Protein AF-A0A1X2IQ07-F1 (afdb_monomer_lite)

Foldseek 3Di:
DVLLLVLLLVPQQVVQVVVLVVVVVVPPDDPVVSVCRSVCSSVVSNVVSVVVLVVVVVVVVVVCVVVVHDDDPVVSNVVSVVVSVVVVVVVVVVVVVVD

pLDDT: mean 84.48, std 8.36, range [52.88, 93.69]

Secondary structure (DSSP, 8-state):
-HHHHHHHHHHHHHHHHHHHHHHHHHT-S-HHHHHHHHHHHHHHH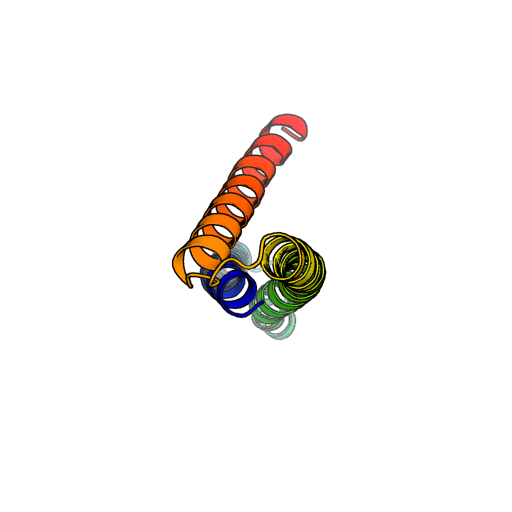HHHHHHHHHHHHHHHHHHHHHTT----THHHHHHHHHHHHHHHHHHHHHHHHH-

Structure (mmCIF, N/CA/C/O backbone):
data_AF-A0A1X2IQ07-F1
#
_entry.id   AF-A0A1X2IQ07-F1
#
loop_
_atom_site.group_PDB
_atom_site.id
_atom_site.type_symbol
_atom_site.label_atom_id
_atom_site.label_alt_id
_atom_site.label_comp_id
_atom_site.label_asym_id
_atom_site.label_entity_id
_atom_site.label_seq_id
_atom_site.pdbx_PDB_ins_code
_atom_site.Cartn_x
_atom_site.Cartn_y
_atom_site.Cartn_z
_atom_site.occupancy
_atom_site.B_iso_or_equiv
_atom_site.auth_seq_id
_atom_site.auth_comp_id
_atom_site.auth_asym_id
_atom_site.auth_atom_id
_atom_site.pdbx_PDB_model_num
ATOM 1 N N . MET A 1 1 ? 4.671 -3.155 -9.013 1.00 77.12 1 MET A N 1
ATOM 2 C CA . MET A 1 1 ? 3.627 -3.972 -8.353 1.00 77.12 1 MET A CA 1
ATOM 3 C C . MET A 1 1 ? 4.057 -4.557 -7.015 1.00 77.12 1 MET A C 1
ATOM 5 O O . MET A 1 1 ? 3.534 -4.100 -6.010 1.00 77.12 1 MET A O 1
ATOM 9 N N . ILE A 1 2 ? 4.987 -5.524 -6.965 1.00 85.25 2 ILE A N 1
ATOM 10 C CA . ILE A 1 2 ? 5.257 -6.286 -5.727 1.00 85.25 2 ILE A CA 1
ATOM 11 C C . ILE A 1 2 ? 5.673 -5.396 -4.543 1.00 85.25 2 ILE A C 1
ATOM 13 O O . ILE A 1 2 ? 5.092 -5.489 -3.468 1.00 85.25 2 ILE A O 1
ATOM 17 N N . TRP A 1 3 ? 6.590 -4.452 -4.771 1.00 86.50 3 TRP A N 1
ATOM 18 C CA . TRP A 1 3 ? 7.059 -3.530 -3.736 1.00 86.50 3 TRP A CA 1
ATOM 19 C C . TRP A 1 3 ? 5.946 -2.625 -3.207 1.00 86.50 3 TRP A C 1
ATOM 21 O O . TRP A 1 3 ? 5.827 -2.449 -2.002 1.00 86.50 3 TRP A O 1
ATOM 31 N N . SER A 1 4 ? 5.084 -2.110 -4.089 1.00 86.75 4 SER A N 1
ATOM 32 C CA . SER A 1 4 ? 3.945 -1.263 -3.710 1.00 86.75 4 SER A CA 1
ATOM 33 C C . SER A 1 4 ? 2.973 -1.996 -2.786 1.00 86.75 4 SER A C 1
ATOM 35 O O . SER A 1 4 ? 2.533 -1.431 -1.790 1.00 86.75 4 SER A O 1
ATOM 37 N N . VAL A 1 5 ? 2.681 -3.269 -3.071 1.00 86.94 5 VAL A N 1
ATOM 38 C CA . VAL A 1 5 ? 1.802 -4.095 -2.229 1.00 86.94 5 VAL A CA 1
ATOM 39 C C . VAL A 1 5 ? 2.467 -4.429 -0.891 1.00 86.94 5 VAL A C 1
ATOM 41 O O . VAL A 1 5 ? 1.812 -4.341 0.145 1.00 86.94 5 VAL A O 1
ATOM 44 N N . LEU A 1 6 ? 3.764 -4.752 -0.889 1.00 89.50 6 LEU A N 1
ATOM 45 C CA . LEU A 1 6 ? 4.511 -5.045 0.339 1.00 89.50 6 LEU A CA 1
ATOM 46 C C . LEU A 1 6 ? 4.547 -3.843 1.288 1.00 89.50 6 LEU A C 1
ATOM 48 O O . LEU A 1 6 ? 4.157 -3.972 2.446 1.00 89.50 6 LEU A O 1
ATOM 52 N N . PHE A 1 7 ? 4.950 -2.668 0.796 1.00 89.50 7 PHE A N 1
ATOM 53 C CA . PHE A 1 7 ? 4.980 -1.448 1.608 1.00 89.50 7 PHE A CA 1
ATOM 54 C C . PHE A 1 7 ? 3.592 -1.065 2.120 1.00 89.50 7 PHE A C 1
ATOM 56 O O . PHE A 1 7 ? 3.445 -0.671 3.274 1.00 89.50 7 PHE A O 1
ATOM 63 N N . SER A 1 8 ? 2.564 -1.248 1.291 1.00 88.31 8 SER A N 1
ATOM 64 C CA . SER A 1 8 ? 1.181 -1.044 1.704 1.00 88.31 8 SER A CA 1
ATOM 65 C C . SER A 1 8 ? 0.785 -1.973 2.849 1.00 88.31 8 SER A C 1
ATOM 67 O O . SER A 1 8 ? 0.313 -1.503 3.878 1.00 88.31 8 SER A O 1
ATOM 69 N N . LEU A 1 9 ? 0.993 -3.285 2.726 1.00 87.00 9 LEU A N 1
ATOM 70 C CA . LEU A 1 9 ? 0.634 -4.229 3.790 1.00 87.00 9 LEU A CA 1
ATOM 71 C C . LEU A 1 9 ? 1.368 -3.920 5.100 1.00 87.00 9 LEU A C 1
ATOM 73 O O . LEU A 1 9 ? 0.747 -3.943 6.161 1.00 87.00 9 LEU A O 1
ATOM 77 N N . ILE A 1 10 ? 2.652 -3.563 5.018 1.00 90.44 10 ILE A N 1
ATOM 78 C CA . ILE A 1 10 ? 3.468 -3.202 6.184 1.00 90.44 10 ILE A CA 1
ATOM 79 C C . ILE A 1 10 ? 2.907 -1.983 6.923 1.00 90.44 10 ILE A C 1
ATOM 81 O O . ILE A 1 10 ? 3.043 -1.918 8.138 1.00 90.44 10 ILE A O 1
ATOM 85 N N . VAL A 1 11 ? 2.270 -1.032 6.237 1.00 89.69 11 VAL A N 1
ATOM 86 C CA . VAL A 1 11 ? 1.721 0.178 6.875 1.00 89.69 11 VAL A CA 1
ATOM 87 C C . VAL A 1 11 ? 0.256 0.005 7.279 1.00 89.69 11 VAL A C 1
ATOM 89 O O . VAL A 1 11 ? -0.121 0.346 8.401 1.00 89.69 11 VAL A O 1
ATOM 92 N N . TYR A 1 12 ? -0.576 -0.568 6.408 1.00 88.19 12 TYR A N 1
ATOM 93 C CA . TYR A 1 12 ? -2.011 -0.712 6.661 1.00 88.19 12 TYR A CA 1
ATOM 94 C C . TYR A 1 12 ? -2.338 -1.791 7.709 1.00 88.19 12 TYR A C 1
ATOM 96 O O . TYR A 1 12 ? -3.328 -1.633 8.424 1.00 88.19 12 TYR A O 1
ATOM 104 N N . ILE A 1 13 ? -1.522 -2.847 7.868 1.00 88.06 13 ILE A N 1
ATOM 105 C CA . ILE A 1 13 ? -1.751 -3.869 8.910 1.00 88.06 13 ILE A CA 1
ATOM 106 C C . ILE A 1 13 ? -1.549 -3.292 10.323 1.00 88.06 13 ILE A C 1
ATOM 108 O O . ILE A 1 13 ? -2.485 -3.378 11.121 1.00 88.06 13 ILE A O 1
ATOM 112 N N . PRO A 1 14 ? -0.403 -2.666 10.667 1.00 88.50 14 PRO A N 1
ATOM 113 C CA . PRO A 1 14 ? -0.240 -2.009 11.960 1.00 88.50 14 PRO A CA 1
ATOM 114 C C . PRO A 1 14 ? -1.278 -0.914 12.192 1.00 88.50 14 PRO A C 1
ATOM 116 O O . PRO A 1 14 ? -1.822 -0.835 13.289 1.00 88.50 14 PRO A O 1
ATOM 119 N N . ALA A 1 15 ? -1.620 -0.121 11.169 1.00 86.94 15 ALA A N 1
ATOM 120 C CA . ALA A 1 15 ? -2.678 0.883 11.281 1.00 86.94 15 ALA A CA 1
ATOM 121 C C . ALA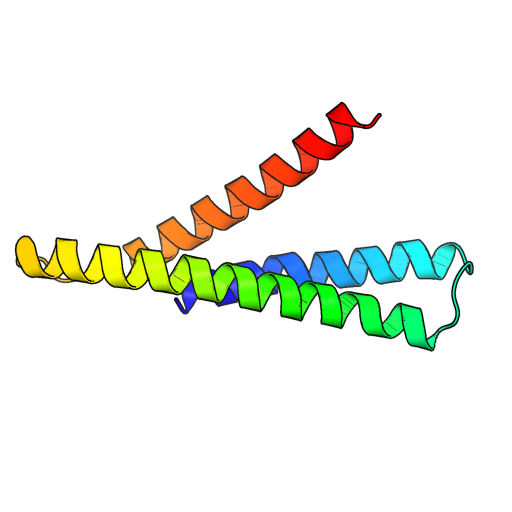 A 1 15 ? -4.035 0.251 11.645 1.00 86.94 15 ALA A C 1
ATOM 123 O O . ALA A 1 15 ? -4.717 0.732 12.550 1.00 86.94 15 ALA A O 1
ATOM 124 N N . GLY A 1 16 ? -4.395 -0.869 11.011 1.00 85.44 16 GLY A N 1
ATOM 125 C CA . GLY A 1 16 ? -5.606 -1.627 11.329 1.00 85.44 16 GLY A CA 1
ATOM 126 C C . GLY A 1 16 ? -5.595 -2.233 12.738 1.00 85.44 16 GLY A C 1
ATOM 127 O O . GLY A 1 16 ? -6.619 -2.218 13.422 1.00 85.44 16 GLY A O 1
ATOM 128 N N . LEU A 1 17 ? -4.442 -2.717 13.211 1.00 87.25 17 LEU A N 1
ATOM 129 C CA . LEU A 1 17 ? -4.279 -3.224 14.581 1.00 87.25 17 LEU A CA 1
ATOM 130 C C . LEU A 1 17 ? -4.372 -2.105 15.628 1.00 87.25 17 LEU A C 1
ATOM 132 O O . LEU A 1 17 ? -5.001 -2.282 16.674 1.00 87.25 17 LEU A O 1
ATOM 136 N N . LEU A 1 18 ? -3.796 -0.936 15.347 1.00 86.19 18 LEU A N 1
ATOM 137 C CA . LEU A 1 18 ? -3.919 0.239 16.207 1.00 86.19 18 LEU A CA 1
ATOM 138 C C . LEU A 1 18 ? -5.374 0.728 16.258 1.00 86.19 18 LEU A C 1
ATOM 140 O O . LEU A 1 18 ? -5.894 0.979 17.350 1.00 86.19 18 LEU A O 1
ATOM 144 N N . ALA A 1 19 ? -6.067 0.764 15.118 1.00 84.06 19 ALA A N 1
ATOM 145 C CA . ALA A 1 19 ? -7.495 1.069 15.058 1.00 84.06 19 ALA A CA 1
ATOM 146 C C . ALA A 1 19 ? -8.324 0.070 15.886 1.00 84.06 19 ALA A C 1
ATOM 148 O O . ALA A 1 19 ? -9.161 0.482 16.685 1.00 84.06 19 ALA A O 1
ATOM 149 N N . LEU A 1 20 ? -8.033 -1.233 15.785 1.00 85.81 20 LEU A N 1
ATOM 150 C CA . LEU A 1 20 ? -8.660 -2.258 16.623 1.00 85.81 20 LEU A CA 1
ATOM 151 C C . LEU A 1 20 ? -8.427 -1.983 18.117 1.00 85.81 20 LEU A C 1
ATOM 153 O O . LEU A 1 20 ? -9.377 -2.009 18.895 1.00 85.81 20 LEU A O 1
ATOM 157 N N . SER A 1 21 ? -7.186 -1.706 18.528 1.00 83.31 21 SER A N 1
ATOM 158 C CA . SER A 1 21 ? -6.842 -1.503 19.943 1.00 83.31 21 SER A CA 1
ATOM 159 C C . SER A 1 21 ? -7.502 -0.263 20.563 1.00 83.31 21 SER A C 1
ATOM 161 O O . SER A 1 21 ? -7.966 -0.312 21.705 1.00 83.31 21 SER A O 1
ATOM 163 N N . THR A 1 22 ? -7.599 0.834 19.806 1.00 83.31 22 THR A N 1
ATOM 164 C CA . THR A 1 22 ? -8.227 2.083 20.264 1.00 83.31 22 THR A CA 1
ATOM 165 C C . THR A 1 22 ? -9.742 1.925 20.403 1.00 83.31 22 THR A C 1
ATOM 167 O O . THR A 1 22 ? -10.304 2.306 21.433 1.00 83.31 22 THR A O 1
ATOM 170 N N . LEU A 1 23 ? -10.397 1.268 19.440 1.00 78.69 23 LEU A N 1
ATOM 171 C CA . LEU A 1 23 ? -11.831 0.965 19.507 1.00 78.69 23 LEU A CA 1
ATOM 172 C C . LEU A 1 23 ? -12.170 -0.099 20.563 1.00 78.69 23 LEU A C 1
ATOM 174 O O . LEU A 1 23 ? -13.186 0.023 21.250 1.00 78.69 23 LEU A O 1
ATOM 178 N N . ALA A 1 24 ? -11.309 -1.103 20.756 1.00 76.00 24 ALA A N 1
ATOM 179 C CA . ALA A 1 24 ? -11.485 -2.138 21.782 1.00 76.00 24 ALA A CA 1
ATOM 180 C C . ALA A 1 24 ? -11.504 -1.549 23.189 1.00 76.00 24 ALA A C 1
ATOM 182 O O . ALA A 1 24 ? -12.300 -1.970 24.031 1.00 76.00 24 ALA A O 1
ATOM 183 N N . LYS A 1 25 ? -10.679 -0.527 23.429 1.00 74.88 25 LYS A N 1
ATOM 184 C CA . LYS A 1 25 ? -10.656 0.190 24.703 1.00 74.88 25 LYS A CA 1
ATOM 185 C C . LYS A 1 25 ? -11.947 0.976 24.958 1.00 74.88 25 LYS A C 1
ATOM 187 O O . LYS A 1 25 ? -12.365 1.084 26.106 1.00 74.88 25 LYS A O 1
ATOM 192 N N . SER A 1 26 ? -12.598 1.476 23.906 1.00 70.62 26 SER A N 1
ATOM 193 C CA . SER A 1 26 ? -13.823 2.276 24.013 1.00 70.62 26 SER A CA 1
ATOM 194 C C . SER A 1 26 ? -15.099 1.448 24.241 1.00 70.62 26 SER A C 1
ATOM 196 O O . SER A 1 26 ? -16.119 2.031 24.598 1.00 70.62 26 SER A O 1
ATOM 198 N N . ARG A 1 27 ? -15.071 0.117 24.038 1.00 64.81 27 ARG A N 1
ATOM 199 C CA . ARG A 1 27 ? -16.216 -0.822 24.171 1.00 64.81 27 ARG A CA 1
ATOM 200 C C . ARG A 1 27 ? -17.512 -0.414 23.446 1.00 64.81 27 ARG A C 1
ATOM 202 O O . ARG A 1 27 ? -18.589 -0.893 23.785 1.00 64.81 27 ARG A O 1
ATOM 209 N N . THR A 1 28 ? -17.427 0.436 22.428 1.00 66.19 28 THR A N 1
ATOM 210 C CA . THR A 1 28 ? -18.598 0.986 21.726 1.00 66.19 28 THR A CA 1
ATOM 211 C C . THR A 1 28 ? -19.223 0.029 20.714 1.00 66.19 28 THR A C 1
ATOM 213 O O . THR A 1 28 ? -20.370 0.229 20.325 1.00 66.19 28 THR A O 1
ATOM 216 N N . LEU A 1 29 ? -18.496 -1.002 20.272 1.00 72.62 29 LEU A N 1
ATOM 217 C CA . LEU A 1 29 ? -18.906 -1.874 19.173 1.00 72.62 29 LEU A CA 1
ATOM 218 C C . LEU A 1 29 ? -18.808 -3.362 19.539 1.00 72.62 29 LEU A C 1
ATOM 220 O O . LEU A 1 29 ? -17.947 -3.755 20.331 1.00 72.62 29 LEU A O 1
ATOM 224 N N . PRO A 1 30 ? -19.667 -4.210 18.946 1.00 81.19 30 PRO A N 1
ATOM 225 C CA . PRO A 1 30 ? -19.623 -5.649 19.154 1.00 81.19 30 PRO A CA 1
ATOM 226 C C . PRO A 1 30 ? -18.345 -6.262 18.561 1.00 81.19 30 PRO A C 1
ATOM 228 O O . PRO A 1 30 ? -17.825 -5.816 17.536 1.00 81.19 30 PRO A O 1
ATOM 231 N N . TRP A 1 31 ? -17.855 -7.329 19.198 1.00 75.00 31 TRP A N 1
ATOM 232 C CA . TRP A 1 31 ? -16.538 -7.918 18.924 1.00 75.00 31 TRP A CA 1
ATOM 233 C C . TRP A 1 31 ? -16.346 -8.378 17.468 1.00 75.00 31 TRP A C 1
ATOM 235 O O . TRP A 1 31 ? -15.256 -8.237 16.921 1.00 75.00 31 TRP A O 1
ATOM 245 N N . TYR A 1 32 ? -17.418 -8.837 16.808 1.00 78.94 32 TYR A N 1
ATOM 246 C CA . TYR A 1 32 ? -17.378 -9.261 15.402 1.00 78.94 32 TYR A CA 1
ATOM 247 C C . TYR A 1 32 ? -17.045 -8.109 14.437 1.00 78.94 32 TYR A C 1
ATOM 249 O O . TYR A 1 32 ? -16.299 -8.308 13.480 1.00 78.94 32 TYR A O 1
ATOM 257 N N . ILE A 1 33 ? -17.547 -6.894 14.700 1.00 77.19 33 ILE A N 1
ATOM 258 C CA . ILE A 1 33 ? -17.234 -5.707 13.889 1.00 77.19 33 ILE A CA 1
ATOM 259 C C . ILE A 1 33 ? -15.784 -5.315 14.118 1.00 77.19 33 ILE A C 1
ATOM 261 O O . ILE A 1 33 ? -15.065 -5.041 13.161 1.00 77.19 33 ILE A O 1
ATOM 265 N N . LEU A 1 34 ? -15.332 -5.346 15.370 1.00 79.44 34 LEU A N 1
ATOM 266 C CA . LEU A 1 34 ? -13.963 -4.990 15.718 1.00 79.44 34 LEU A CA 1
ATOM 267 C C . LEU A 1 34 ? -12.940 -5.831 14.955 1.00 79.44 34 LEU A C 1
ATOM 269 O O . LEU A 1 34 ? -12.052 -5.275 14.313 1.00 79.44 34 LEU A O 1
ATOM 273 N N . THR A 1 35 ? -13.098 -7.155 14.949 1.00 81.50 35 THR A N 1
ATOM 274 C CA . THR A 1 35 ? -12.170 -8.054 14.249 1.00 81.50 35 THR A CA 1
ATOM 275 C C . THR A 1 35 ? -12.148 -7.829 12.731 1.00 81.50 35 THR A C 1
ATOM 277 O O . THR A 1 35 ? -11.130 -8.101 12.096 1.00 81.50 35 THR A O 1
ATOM 280 N N . SER A 1 36 ? -13.216 -7.283 12.139 1.00 84.69 36 SER A N 1
ATOM 281 C CA . SER A 1 36 ? -13.263 -6.990 10.697 1.00 84.69 36 SER A CA 1
ATOM 282 C C . SER A 1 36 ? -12.429 -5.766 10.281 1.00 84.69 36 SER A C 1
ATOM 284 O O . SER A 1 36 ? -11.962 -5.699 9.145 1.00 84.69 36 SER A O 1
ATOM 286 N N . ILE A 1 37 ? -12.172 -4.827 11.199 1.00 86.50 37 ILE A N 1
ATOM 287 C CA . ILE A 1 37 ? -11.453 -3.568 10.934 1.00 86.50 37 ILE A CA 1
ATOM 288 C C . ILE A 1 37 ? -10.059 -3.783 10.317 1.00 86.50 37 ILE A C 1
ATOM 290 O O . ILE A 1 37 ? -9.802 -3.220 9.249 1.00 86.50 37 ILE A O 1
ATOM 294 N N . PRO A 1 38 ? -9.146 -4.585 10.905 1.00 85.88 38 PRO A N 1
ATOM 295 C CA . PRO A 1 38 ? -7.816 -4.782 10.327 1.00 85.88 38 PRO A CA 1
ATOM 296 C C . PRO A 1 38 ? -7.865 -5.434 8.940 1.00 85.88 38 PRO A C 1
ATOM 298 O O . PRO A 1 38 ? -7.051 -5.097 8.081 1.00 85.88 38 PRO A O 1
ATOM 301 N N . PHE A 1 39 ? -8.843 -6.310 8.688 1.00 87.19 39 PHE A N 1
ATOM 302 C CA . PHE A 1 39 ? -9.033 -6.923 7.374 1.00 87.19 39 PHE A CA 1
ATOM 303 C C . PHE A 1 39 ? -9.453 -5.898 6.323 1.00 87.19 39 PHE A C 1
ATOM 305 O O . PHE A 1 39 ? -8.900 -5.900 5.226 1.00 87.19 39 PHE A O 1
ATOM 312 N N . ILE A 1 40 ? -10.378 -4.996 6.659 1.00 89.88 40 ILE A N 1
ATOM 313 C CA . ILE A 1 40 ? -10.826 -3.937 5.745 1.00 89.88 40 ILE A CA 1
ATOM 314 C C . ILE A 1 40 ? -9.664 -2.998 5.402 1.00 89.88 40 ILE A C 1
ATOM 316 O O . ILE A 1 40 ? -9.463 -2.676 4.231 1.00 89.88 40 ILE A O 1
ATOM 320 N N . PHE A 1 41 ? -8.857 -2.611 6.394 1.00 86.50 41 PHE A N 1
ATOM 321 C CA . PHE A 1 41 ? -7.670 -1.777 6.177 1.00 86.50 41 PHE A CA 1
ATOM 322 C C . PHE A 1 41 ? -6.629 -2.46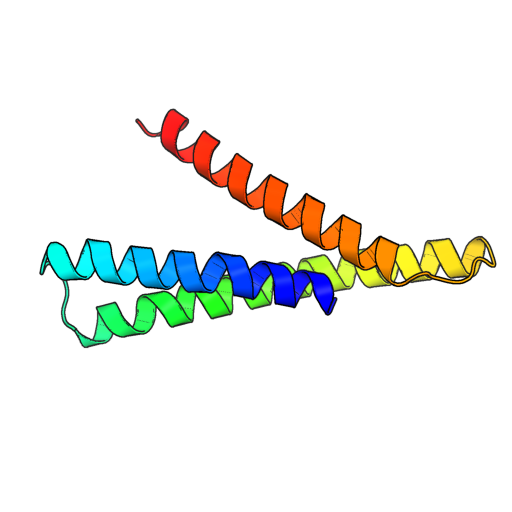9 5.289 1.00 86.50 41 PHE A C 1
ATOM 324 O O . PHE A 1 41 ? -6.129 -1.863 4.340 1.00 86.50 41 PHE A O 1
ATOM 331 N N . ALA A 1 42 ? -6.329 -3.742 5.558 1.00 88.06 42 ALA A N 1
ATOM 332 C CA . ALA A 1 42 ? -5.377 -4.511 4.763 1.00 88.06 42 ALA A CA 1
ATOM 333 C C . ALA A 1 42 ? -5.861 -4.703 3.317 1.00 88.06 42 ALA A C 1
ATOM 335 O O . ALA A 1 42 ? -5.090 -4.491 2.380 1.00 88.06 42 ALA A O 1
ATOM 336 N N . LEU A 1 43 ? -7.137 -5.054 3.127 1.00 90.50 43 LEU A N 1
ATOM 337 C CA . LEU A 1 43 ? -7.726 -5.282 1.809 1.00 90.50 43 LEU A CA 1
ATOM 338 C C . LEU A 1 43 ? -7.809 -3.979 1.002 1.00 90.50 43 LEU A C 1
ATOM 340 O O . LEU A 1 43 ? -7.414 -3.951 -0.161 1.00 90.50 43 LEU A O 1
ATOM 344 N N . GLY A 1 44 ? -8.266 -2.892 1.629 1.00 90.31 44 GLY A N 1
ATOM 345 C CA . GLY A 1 44 ? -8.356 -1.576 0.997 1.00 90.31 44 GLY A CA 1
ATOM 346 C C . GLY A 1 44 ? -6.988 -1.048 0.567 1.00 90.31 44 GLY A C 1
ATOM 347 O O . GLY A 1 44 ? -6.815 -0.654 -0.588 1.00 90.31 44 GLY A O 1
ATOM 348 N N . GLY A 1 45 ? -5.993 -1.119 1.457 1.00 87.94 45 GLY A N 1
ATOM 349 C CA . GLY A 1 45 ? -4.618 -0.732 1.141 1.00 87.94 45 GLY A CA 1
ATOM 350 C C . GLY A 1 45 ? -4.011 -1.585 0.025 1.00 87.94 45 GLY A C 1
ATOM 351 O O . GLY A 1 45 ? -3.414 -1.051 -0.913 1.00 87.94 45 GLY A O 1
ATOM 352 N N . ALA A 1 46 ? -4.201 -2.907 0.080 1.00 87.56 46 ALA A N 1
ATOM 353 C CA . ALA A 1 46 ? -3.703 -3.823 -0.943 1.00 87.56 46 ALA A CA 1
ATOM 354 C C . ALA A 1 46 ? -4.319 -3.545 -2.322 1.00 87.56 46 ALA A C 1
ATOM 356 O O . ALA A 1 46 ? -3.580 -3.482 -3.303 1.00 87.56 46 ALA A O 1
ATOM 357 N N . LEU A 1 47 ? -5.636 -3.326 -2.403 1.00 92.06 47 LEU A N 1
ATOM 358 C CA . LEU A 1 47 ? -6.324 -3.013 -3.659 1.00 92.06 47 LEU A CA 1
ATOM 359 C C . LEU A 1 47 ? -5.852 -1.680 -4.249 1.00 92.06 47 LEU A C 1
ATOM 361 O O . LEU A 1 47 ? -5.481 -1.627 -5.422 1.00 92.06 47 LEU A O 1
ATOM 365 N N . ALA A 1 48 ? -5.800 -0.619 -3.440 1.00 88.38 48 ALA A N 1
ATOM 366 C CA . ALA A 1 48 ? -5.339 0.691 -3.895 1.00 88.38 48 ALA A CA 1
ATOM 367 C C . ALA A 1 48 ? -3.891 0.630 -4.412 1.00 88.38 48 ALA A C 1
ATOM 369 O O . ALA A 1 48 ? -3.583 1.088 -5.516 1.00 88.38 48 ALA A O 1
ATOM 370 N N . SER A 1 49 ? -3.007 -0.015 -3.651 1.00 87.88 49 SER A N 1
ATOM 371 C CA . SER A 1 49 ? -1.591 -0.141 -4.002 1.00 87.88 49 SER A CA 1
ATOM 372 C C . SER A 1 49 ? -1.340 -1.096 -5.165 1.00 87.88 49 SER A C 1
ATOM 374 O O . SER A 1 49 ? -0.358 -0.928 -5.891 1.00 87.88 49 SER A O 1
ATOM 376 N N . PHE A 1 50 ? -2.224 -2.070 -5.384 1.00 89.75 50 PHE A N 1
ATOM 377 C CA . PHE A 1 50 ? -2.204 -2.913 -6.572 1.00 89.75 50 PHE A CA 1
ATOM 378 C C . PHE A 1 50 ? -2.503 -2.086 -7.824 1.00 89.75 50 PHE A C 1
ATOM 380 O O . PHE A 1 50 ? -1.712 -2.109 -8.762 1.00 89.75 50 PHE A O 1
ATOM 387 N N . ILE A 1 51 ? -3.573 -1.287 -7.824 1.00 92.06 51 ILE A N 1
ATOM 388 C CA . ILE A 1 51 ? -3.941 -0.445 -8.975 1.00 92.06 51 ILE A CA 1
ATOM 389 C C . ILE A 1 51 ? -2.815 0.552 -9.289 1.00 92.06 51 ILE A C 1
ATOM 391 O O . ILE A 1 51 ? -2.327 0.606 -10.420 1.00 92.06 51 ILE A O 1
ATOM 395 N N . ILE A 1 52 ? -2.333 1.285 -8.284 1.00 89.69 52 ILE A N 1
ATOM 396 C CA . ILE A 1 52 ? -1.253 2.269 -8.461 1.00 89.69 52 ILE A CA 1
ATOM 397 C C . ILE A 1 52 ? 0.039 1.576 -8.910 1.00 89.69 52 ILE A C 1
ATOM 399 O O . ILE A 1 52 ? 0.724 2.030 -9.829 1.00 89.69 52 ILE A O 1
ATOM 403 N N . GLY A 1 53 ? 0.354 0.431 -8.305 1.00 88.06 53 GLY A N 1
ATOM 404 C CA . GLY A 1 53 ? 1.514 -0.373 -8.662 1.00 88.06 53 GLY A CA 1
ATOM 405 C C . GLY A 1 53 ? 1.463 -0.936 -10.086 1.00 88.06 53 GLY A C 1
ATOM 406 O O . GLY A 1 53 ? 2.537 -1.125 -10.669 1.00 88.06 53 GLY A O 1
ATOM 407 N N . SER A 1 54 ? 0.269 -1.217 -10.628 1.00 90.44 54 SER A N 1
ATOM 408 C CA . SER A 1 54 ? 0.044 -1.646 -12.020 1.00 90.44 54 SER A CA 1
ATOM 409 C C . SER A 1 54 ? 0.340 -0.513 -12.984 1.00 90.44 54 SER A C 1
ATOM 411 O O . SER A 1 54 ? 1.155 -0.678 -13.888 1.00 90.44 54 SER A O 1
ATOM 413 N N . ILE A 1 55 ? -0.289 0.645 -12.763 1.00 92.19 55 ILE A N 1
ATOM 414 C CA . ILE A 1 55 ? -0.172 1.816 -13.642 1.00 92.19 55 ILE A CA 1
ATOM 415 C C . ILE A 1 55 ? 1.296 2.226 -13.765 1.00 92.19 55 ILE A C 1
ATOM 417 O O . ILE A 1 55 ? 1.826 2.360 -14.866 1.00 92.19 55 ILE A O 1
ATOM 421 N N . ILE A 1 56 ? 1.979 2.339 -12.626 1.00 90.38 56 ILE A N 1
ATOM 422 C CA . ILE A 1 56 ? 3.396 2.700 -12.582 1.00 90.38 56 ILE A CA 1
ATOM 423 C C . ILE A 1 56 ? 4.270 1.598 -13.183 1.00 90.38 56 ILE A C 1
ATOM 425 O O . ILE A 1 56 ? 5.220 1.894 -13.900 1.00 90.38 56 ILE A O 1
ATOM 429 N N . GLY A 1 57 ? 3.959 0.325 -12.920 1.00 89.06 57 GLY A N 1
ATOM 430 C CA . GLY A 1 57 ? 4.706 -0.801 -13.482 1.00 89.06 57 GLY A CA 1
ATOM 431 C C . GLY A 1 57 ? 4.693 -0.802 -15.011 1.00 89.06 57 GLY A C 1
ATOM 432 O O . GLY A 1 57 ? 5.742 -0.965 -15.630 1.00 89.06 57 GLY A O 1
ATOM 433 N N . VAL A 1 58 ? 3.524 -0.556 -15.606 1.00 90.94 58 VAL A N 1
ATOM 434 C CA . VAL A 1 58 ? 3.369 -0.422 -17.060 1.00 90.94 58 VAL A CA 1
ATOM 435 C C . VAL A 1 58 ? 4.112 0.813 -17.570 1.00 90.94 58 VAL A C 1
ATOM 437 O O . VAL A 1 58 ? 4.874 0.705 -18.528 1.00 90.94 58 VAL A O 1
ATOM 440 N N . ALA A 1 59 ? 3.965 1.965 -16.908 1.00 90.88 59 ALA A N 1
ATOM 441 C CA . ALA A 1 59 ? 4.667 3.190 -17.292 1.00 90.88 59 ALA A CA 1
ATOM 442 C C . ALA A 1 59 ? 6.198 3.014 -17.289 1.00 90.88 59 ALA A C 1
ATOM 444 O O . ALA A 1 59 ? 6.861 3.387 -18.256 1.00 90.88 59 ALA A O 1
ATOM 445 N N . LEU A 1 60 ? 6.762 2.384 -16.250 1.00 88.94 60 LEU A N 1
ATOM 446 C CA . LEU A 1 60 ? 8.191 2.068 -16.204 1.00 88.94 60 LEU A CA 1
ATOM 447 C C . LEU A 1 60 ? 8.599 1.116 -17.327 1.00 88.94 60 LEU A C 1
ATOM 449 O O . LEU A 1 60 ? 9.615 1.359 -17.972 1.00 88.94 60 LEU A O 1
ATOM 453 N N . ALA A 1 61 ? 7.818 0.067 -17.591 1.00 88.31 61 ALA A N 1
ATOM 454 C CA . ALA A 1 61 ? 8.131 -0.877 -18.660 1.00 88.31 61 ALA A CA 1
ATOM 455 C C . ALA A 1 61 ? 8.246 -0.174 -20.026 1.00 88.31 61 ALA A C 1
ATOM 457 O O . ALA A 1 61 ? 9.190 -0.440 -20.770 1.00 88.31 61 ALA A O 1
ATOM 458 N N . PHE A 1 62 ? 7.356 0.779 -20.322 1.00 92.50 62 PHE A N 1
ATOM 459 C CA . PHE A 1 62 ? 7.433 1.585 -21.545 1.00 92.50 62 PHE A CA 1
ATOM 460 C C . PHE A 1 62 ? 8.696 2.453 -21.611 1.00 92.50 62 PHE A C 1
ATOM 462 O O . PHE A 1 62 ? 9.389 2.456 -22.630 1.00 92.50 62 PHE A O 1
ATOM 469 N N . VAL A 1 63 ? 9.035 3.165 -20.534 1.00 91.06 63 VAL A N 1
ATOM 470 C CA . VAL A 1 63 ? 10.232 4.028 -20.494 1.00 91.06 63 VAL A CA 1
ATOM 471 C C . VAL A 1 63 ? 11.516 3.207 -20.650 1.00 91.06 63 VAL A C 1
ATOM 473 O O . VAL A 1 63 ? 12.400 3.565 -21.425 1.00 91.06 63 VAL A O 1
ATOM 476 N N . TYR A 1 64 ? 11.610 2.069 -19.964 1.00 88.62 64 TYR A N 1
ATOM 477 C CA . TYR A 1 64 ? 12.783 1.197 -20.048 1.00 88.62 64 TYR A CA 1
ATOM 478 C C . TYR A 1 64 ? 12.915 0.525 -21.417 1.00 88.62 64 TYR A C 1
ATOM 480 O O . TYR A 1 64 ? 14.023 0.443 -21.948 1.00 88.62 64 TYR A O 1
ATOM 488 N N . SER A 1 65 ? 11.797 0.108 -22.020 1.00 90.31 65 SER A N 1
ATOM 489 C CA . SER A 1 65 ? 11.795 -0.494 -23.355 1.00 90.31 65 SER A CA 1
ATOM 490 C C . SER A 1 65 ? 12.163 0.505 -24.453 1.00 90.31 65 SER A C 1
ATOM 492 O O . SER A 1 65 ? 12.797 0.115 -25.427 1.00 90.31 65 SER A O 1
ATOM 494 N N . THR A 1 66 ? 11.766 1.772 -24.322 1.00 93.69 66 THR A N 1
ATOM 495 C CA . THR A 1 66 ? 12.082 2.823 -25.309 1.00 93.69 66 THR A CA 1
ATOM 496 C C . THR A 1 66 ? 13.509 3.343 -25.170 1.00 93.69 66 THR A C 1
ATOM 498 O O . THR A 1 66 ? 14.144 3.665 -26.170 1.00 93.69 66 THR A O 1
ATOM 501 N N . GLY A 1 67 ? 14.033 3.386 -23.944 1.00 88.38 67 GLY A N 1
ATOM 502 C CA . GLY A 1 67 ? 15.410 3.789 -23.665 1.00 88.38 67 GLY A CA 1
ATOM 503 C C . GLY A 1 67 ? 16.452 2.676 -23.814 1.00 88.38 67 GLY A C 1
ATOM 504 O O . GLY A 1 67 ? 17.630 2.943 -23.607 1.00 88.38 67 GLY A O 1
ATOM 505 N N . PHE A 1 68 ? 16.044 1.439 -24.134 1.00 87.38 68 PHE A N 1
ATOM 506 C CA . PHE A 1 68 ? 16.912 0.249 -24.148 1.00 87.38 68 PHE A CA 1
ATOM 507 C C . PHE A 1 68 ? 17.730 0.074 -22.853 1.00 87.38 68 PHE A C 1
ATOM 509 O O . PHE A 1 68 ? 18.863 -0.407 -22.867 1.00 87.38 68 PHE A O 1
ATOM 516 N N . PHE A 1 69 ? 17.156 0.465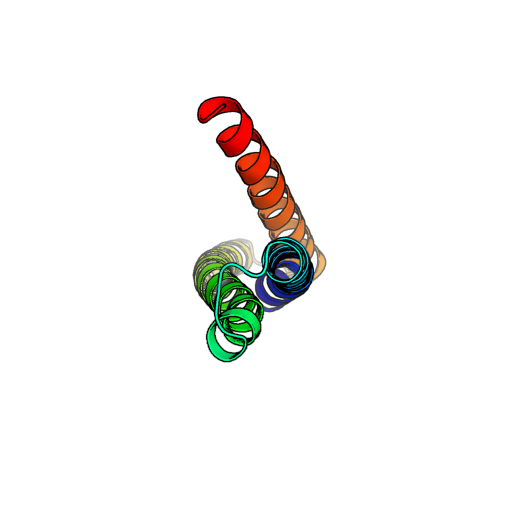 -21.714 1.00 87.56 69 PHE A N 1
ATOM 517 C CA . PHE A 1 69 ? 17.806 0.351 -20.413 1.00 87.56 69 PHE A CA 1
ATOM 518 C C . PHE A 1 69 ? 17.429 -0.966 -19.732 1.00 87.56 69 PHE A C 1
ATOM 520 O O . PHE A 1 69 ? 16.305 -1.454 -19.852 1.00 87.56 69 PHE A O 1
ATOM 527 N N . VAL A 1 70 ? 18.349 -1.526 -18.946 1.00 84.81 70 VAL A N 1
ATOM 528 C CA . VAL A 1 70 ? 18.048 -2.674 -18.081 1.00 84.81 70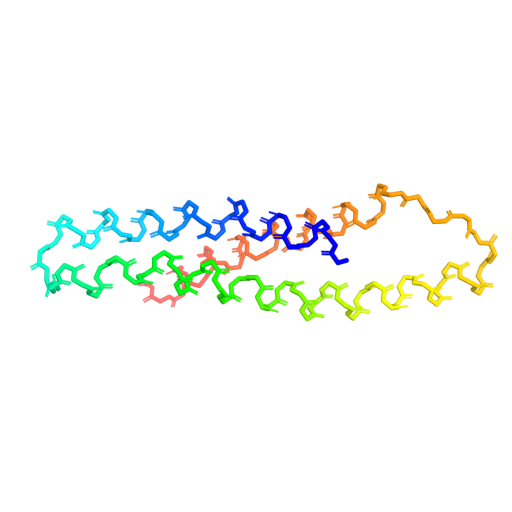 VAL A CA 1
ATOM 529 C C . VAL A 1 70 ? 17.356 -2.172 -16.816 1.00 84.81 70 VAL A C 1
ATOM 531 O O . VAL A 1 70 ? 17.873 -1.298 -16.117 1.00 84.81 70 VAL A O 1
ATOM 534 N N . MET A 1 71 ? 16.175 -2.716 -16.514 1.00 78.81 71 MET A N 1
ATOM 535 C CA . MET A 1 71 ? 15.395 -2.281 -15.357 1.00 78.81 71 MET A CA 1
ATOM 536 C C . MET A 1 71 ? 15.954 -2.873 -14.062 1.00 78.81 71 MET A C 1
ATOM 538 O O . MET A 1 71 ? 15.906 -4.080 -13.835 1.00 78.81 71 MET A O 1
ATOM 542 N N . ASN A 1 72 ? 16.460 -2.002 -13.192 1.00 86.88 72 ASN A N 1
ATOM 543 C CA . ASN A 1 72 ? 16.978 -2.380 -11.885 1.00 86.88 72 ASN A CA 1
ATOM 544 C C . ASN A 1 72 ? 15.850 -2.442 -10.838 1.00 86.88 72 ASN A C 1
ATOM 546 O O . ASN A 1 72 ? 14.971 -1.577 -10.815 1.00 86.88 72 ASN A O 1
ATOM 550 N N . THR A 1 73 ? 15.881 -3.419 -9.929 1.00 86.69 73 THR A N 1
ATOM 551 C CA . THR A 1 73 ? 14.822 -3.636 -8.917 1.00 86.69 73 THR A CA 1
ATOM 552 C C . THR A 1 73 ? 14.710 -2.500 -7.897 1.00 86.69 73 THR A C 1
ATOM 554 O O . THR A 1 73 ? 13.637 -2.292 -7.326 1.00 86.69 73 THR A O 1
ATOM 557 N N . TRP A 1 74 ? 15.781 -1.722 -7.723 1.00 89.94 74 TRP A N 1
ATOM 558 C CA . TRP A 1 74 ? 15.833 -0.558 -6.837 1.00 89.94 74 TRP A CA 1
ATOM 559 C C . TRP A 1 74 ? 14.881 0.567 -7.246 1.00 89.94 74 TRP A C 1
ATOM 561 O O . TRP A 1 74 ? 14.412 1.316 -6.394 1.00 89.94 74 TRP A O 1
ATOM 571 N N . ILE A 1 75 ? 14.549 0.682 -8.531 1.00 89.12 75 ILE A N 1
ATOM 572 C CA . ILE A 1 75 ? 13.734 1.796 -9.024 1.00 89.12 75 ILE A CA 1
ATOM 573 C C . ILE A 1 75 ? 12.256 1.589 -8.658 1.00 89.12 75 ILE A C 1
ATOM 575 O O . ILE A 1 75 ? 11.682 2.460 -8.001 1.00 89.12 75 ILE A O 1
ATOM 579 N N . PRO A 1 76 ? 11.645 0.419 -8.940 1.00 86.62 76 PRO A N 1
ATOM 580 C CA . PRO A 1 76 ? 10.337 0.076 -8.386 1.00 86.62 76 PRO A CA 1
ATOM 581 C C . PRO A 1 76 ? 10.281 0.098 -6.850 1.00 86.62 76 PRO A C 1
ATOM 583 O O . PRO A 1 76 ? 9.224 0.393 -6.291 1.00 86.62 76 PRO A O 1
ATOM 586 N N . PHE A 1 77 ? 11.390 -0.220 -6.169 1.00 89.00 77 PHE A N 1
ATOM 587 C CA . PHE A 1 77 ? 11.487 -0.159 -4.707 1.00 89.00 77 PHE A CA 1
ATOM 588 C C . PHE A 1 77 ? 11.390 1.282 -4.187 1.00 89.00 77 PHE A C 1
ATOM 590 O O . PHE A 1 77 ? 10.526 1.570 -3.359 1.00 89.00 77 PHE A O 1
ATOM 597 N N . LEU A 1 78 ? 12.220 2.197 -4.702 1.00 91.31 78 LEU A N 1
ATOM 598 C CA . LEU A 1 78 ? 12.223 3.605 -4.290 1.00 91.31 78 LEU A CA 1
ATOM 599 C C . LEU A 1 78 ? 10.883 4.278 -4.583 1.00 91.31 78 LEU A C 1
ATOM 601 O O . LEU A 1 78 ? 10.384 5.033 -3.752 1.00 91.31 78 LEU A O 1
ATOM 605 N N . TRP A 1 79 ? 10.265 3.956 -5.721 1.00 89.62 79 TRP A N 1
ATOM 606 C CA . TRP A 1 79 ? 8.923 4.436 -6.035 1.00 89.62 79 TRP A CA 1
ATOM 607 C C . TRP A 1 79 ? 7.907 4.030 -4.963 1.00 89.62 79 TRP A C 1
ATOM 609 O O . TRP A 1 79 ? 7.163 4.864 -4.449 1.00 89.62 79 TRP A O 1
ATOM 619 N N . ALA A 1 80 ? 7.878 2.743 -4.611 1.00 90.50 80 ALA A N 1
ATOM 620 C CA . ALA A 1 80 ? 6.949 2.235 -3.614 1.00 90.50 80 ALA A CA 1
ATOM 621 C C . ALA A 1 80 ? 7.198 2.839 -2.220 1.00 90.50 80 ALA A C 1
ATOM 623 O O . ALA A 1 80 ? 6.235 3.133 -1.511 1.00 90.50 80 ALA A O 1
ATOM 624 N N . LEU A 1 81 ? 8.465 3.080 -1.865 1.00 90.94 81 LEU A N 1
ATOM 625 C CA . LEU A 1 81 ? 8.856 3.750 -0.625 1.00 90.94 81 LEU A CA 1
ATOM 626 C C . LEU A 1 81 ? 8.373 5.209 -0.581 1.00 90.94 81 LEU A C 1
ATOM 628 O O . LEU A 1 81 ? 7.752 5.625 0.393 1.00 90.94 81 LEU A O 1
ATOM 632 N N . ILE A 1 82 ? 8.618 5.989 -1.635 1.00 91.69 82 ILE A N 1
ATOM 633 C CA . ILE A 1 82 ? 8.170 7.389 -1.702 1.00 91.69 82 ILE A CA 1
ATOM 634 C C . ILE A 1 82 ? 6.645 7.452 -1.648 1.00 91.69 82 ILE A C 1
ATOM 636 O O . ILE A 1 82 ? 6.085 8.236 -0.886 1.00 91.69 82 ILE A O 1
ATOM 640 N N . HIS A 1 83 ? 5.970 6.593 -2.412 1.00 90.62 83 HIS A N 1
ATOM 641 C CA . HIS A 1 83 ? 4.516 6.544 -2.447 1.00 90.62 83 HIS A CA 1
ATOM 642 C C . HIS A 1 83 ? 3.915 6.321 -1.053 1.00 90.62 83 HIS A C 1
ATOM 644 O O . HIS A 1 83 ? 3.023 7.064 -0.646 1.00 90.62 83 HIS A O 1
ATOM 650 N N . ILE A 1 84 ? 4.424 5.346 -0.288 1.00 90.81 84 ILE A N 1
ATOM 651 C CA . ILE A 1 84 ? 3.885 5.083 1.050 1.00 90.81 84 ILE A CA 1
ATOM 652 C C . ILE A 1 84 ? 4.197 6.215 2.037 1.00 90.81 84 ILE A C 1
ATOM 654 O O . ILE A 1 84 ? 3.346 6.552 2.857 1.00 90.81 84 ILE A O 1
ATOM 658 N N . LEU A 1 85 ? 5.362 6.863 1.926 1.00 91.00 85 LEU A N 1
ATOM 659 C CA . LEU A 1 85 ? 5.693 8.038 2.739 1.00 91.00 85 LEU A CA 1
ATOM 660 C C . LEU A 1 85 ? 4.739 9.205 2.459 1.00 91.00 85 LEU A C 1
ATOM 662 O O . LEU A 1 85 ? 4.263 9.839 3.398 1.00 91.00 85 LEU A O 1
ATOM 666 N N . VAL A 1 86 ? 4.404 9.452 1.189 1.00 90.56 86 VAL A N 1
ATOM 667 C CA . VAL A 1 86 ? 3.430 10.484 0.801 1.00 90.56 86 VAL A CA 1
ATOM 668 C C . VAL A 1 86 ? 2.047 10.180 1.377 1.00 90.56 86 VAL A C 1
ATOM 670 O O . VAL A 1 86 ? 1.409 11.079 1.922 1.00 90.56 86 VAL A O 1
ATOM 673 N N . VAL A 1 87 ? 1.598 8.922 1.323 1.00 88.81 87 VAL A N 1
ATOM 674 C CA . VAL A 1 87 ? 0.321 8.499 1.927 1.00 88.81 87 VAL A CA 1
ATOM 675 C C . VAL A 1 87 ? 0.313 8.751 3.436 1.00 88.81 87 VAL A C 1
ATOM 677 O O . VAL A 1 87 ? -0.660 9.288 3.967 1.00 88.81 87 VAL A O 1
ATOM 680 N N . VAL A 1 88 ? 1.404 8.413 4.126 1.00 88.00 88 VAL A N 1
ATOM 681 C CA . VAL A 1 88 ? 1.541 8.632 5.572 1.00 88.00 88 VAL A CA 1
ATOM 682 C C . VAL A 1 88 ? 1.480 10.125 5.908 1.00 88.00 88 VAL A C 1
ATOM 684 O O . VAL A 1 88 ? 0.687 10.522 6.761 1.00 88.00 88 VAL A O 1
ATOM 687 N N . VAL A 1 89 ? 2.246 10.967 5.209 1.00 88.56 89 VAL A N 1
ATOM 688 C CA . VAL A 1 89 ? 2.241 12.429 5.413 1.00 88.56 89 VAL A CA 1
ATOM 689 C C . VAL A 1 89 ? 0.867 13.038 5.106 1.00 88.56 89 VAL A C 1
ATOM 691 O O . VAL A 1 89 ? 0.370 13.860 5.879 1.00 88.56 89 VAL A O 1
ATOM 694 N N . GLY A 1 90 ? 0.212 12.600 4.027 1.00 84.25 90 GLY A N 1
ATOM 695 C CA . GLY A 1 90 ? -1.137 13.046 3.664 1.00 84.25 90 GLY A CA 1
ATOM 696 C C . GLY A 1 90 ? -2.193 12.703 4.723 1.00 84.25 90 GLY A C 1
ATOM 697 O O . GLY A 1 90 ? -3.111 13.491 4.969 1.00 84.25 90 GLY A O 1
ATOM 698 N N . GLY A 1 91 ? -2.027 11.573 5.416 1.00 80.69 91 GLY A N 1
ATOM 699 C CA . GLY A 1 91 ? -2.871 11.202 6.551 1.00 80.69 91 GLY A CA 1
ATOM 700 C C . GLY A 1 91 ? -2.802 12.210 7.703 1.00 80.69 91 GLY A C 1
ATOM 701 O O . GLY A 1 91 ? -3.841 12.613 8.224 1.00 80.69 91 GLY A O 1
ATOM 702 N N . TYR A 1 92 ? -1.604 12.687 8.061 1.00 74.19 92 TYR A N 1
ATOM 703 C CA . TYR A 1 92 ? -1.437 13.679 9.133 1.00 74.19 92 TYR A CA 1
ATOM 704 C C . TYR A 1 92 ? -2.054 15.041 8.790 1.00 74.19 92 TYR A C 1
ATOM 706 O O . TYR A 1 92 ? -2.703 15.645 9.642 1.00 74.19 92 TYR A O 1
ATOM 714 N N . SER A 1 93 ? -1.916 15.503 7.542 1.00 66.62 93 SER A N 1
ATOM 715 C CA . SER A 1 93 ? -2.474 16.795 7.108 1.00 66.62 93 SER A CA 1
ATOM 716 C C . SER A 1 93 ? -4.002 16.843 7.183 1.00 66.62 93 SER A C 1
ATOM 718 O O . SER A 1 93 ? -4.588 17.906 7.385 1.00 66.62 93 SER A O 1
ATOM 720 N N . THR A 1 94 ? -4.658 15.697 7.007 1.00 64.94 94 THR A N 1
ATOM 721 C CA . THR A 1 94 ? -6.119 15.605 7.071 1.00 64.94 94 THR A CA 1
ATOM 722 C C . THR A 1 94 ? -6.607 15.730 8.518 1.00 64.94 94 THR A C 1
ATOM 724 O O . THR A 1 94 ? -7.625 16.364 8.768 1.00 64.94 94 THR A O 1
ATOM 727 N N . ILE A 1 95 ? -5.844 15.217 9.490 1.00 65.38 95 ILE A N 1
ATOM 728 C CA . ILE A 1 95 ? -6.161 15.347 10.922 1.00 65.38 95 ILE A CA 1
ATOM 729 C C . ILE A 1 95 ? -6.131 16.818 11.355 1.00 65.38 95 ILE A C 1
ATOM 731 O O . ILE A 1 95 ? -7.044 17.261 12.041 1.00 65.38 95 ILE A O 1
ATOM 735 N N . THR A 1 96 ? -5.131 17.590 10.920 1.00 64.81 96 THR A N 1
ATOM 736 C CA . THR A 1 96 ? -5.018 19.022 11.258 1.00 64.81 96 THR A CA 1
ATOM 737 C C . THR A 1 96 ? -6.072 19.909 10.601 1.00 64.81 96 THR A C 1
ATOM 739 O O . THR A 1 96 ? -6.262 21.028 11.048 1.00 64.81 96 THR A O 1
ATOM 742 N N . ALA A 1 97 ? -6.718 19.454 9.524 1.00 61.50 97 ALA A N 1
ATOM 743 C CA . ALA A 1 97 ? -7.760 20.221 8.842 1.00 61.50 97 ALA A CA 1
ATOM 744 C C . ALA A 1 97 ? -9.163 20.006 9.439 1.00 61.50 97 ALA A C 1
ATOM 746 O O . ALA A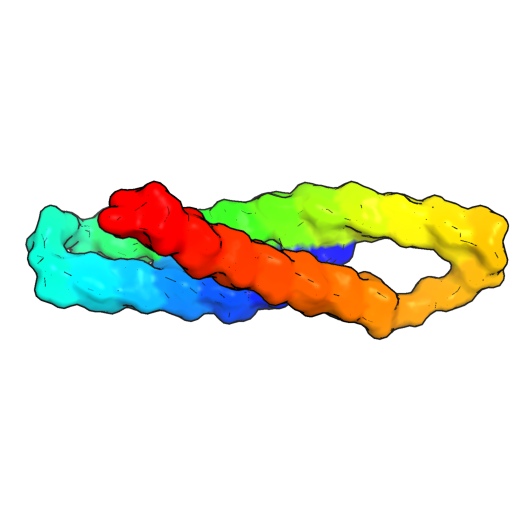 1 97 ? -10.056 20.811 9.192 1.00 61.50 97 ALA A O 1
ATOM 747 N N . ILE A 1 98 ? -9.377 18.898 10.158 1.00 59.06 98 ILE A N 1
ATOM 748 C CA . ILE A 1 98 ? -10.681 18.526 10.738 1.00 59.06 98 ILE A CA 1
ATOM 749 C C . ILE A 1 98 ? -10.772 18.926 12.226 1.00 59.06 98 ILE A C 1
ATOM 751 O O . ILE A 1 98 ? -11.877 19.048 12.754 1.00 59.06 98 ILE A O 1
ATOM 755 N N . LEU A 1 99 ? -9.626 19.115 12.890 1.00 52.88 99 LEU A N 1
ATOM 756 C CA . LEU A 1 99 ? -9.495 19.660 14.250 1.00 52.88 99 LEU A CA 1
ATOM 757 C C . LEU A 1 99 ? -9.540 21.191 14.245 1.00 52.88 99 LEU A C 1
ATOM 759 O O . LEU A 1 99 ? -10.168 21.740 15.176 1.00 52.88 99 LEU A O 1
#

Radius of gyration: 17.16 Å; chains: 1; bounding box: 38×30×50 Å

Sequence (99 aa):
MIWSVLFSLIVYIPAGLLALSTLAKSRTLPWYILTSIPFIFALGGALASFIIGSIIGVALAFVYSTGFFVMNTWIPFLWALIHILVVVVGGYSTITAIL

Organism: NCBI:txid90262

InterPro domains:
  IPR019334 Transmembrane protein 170A/B/YPR153W-like [PF10190] (2-99)
  IPR019334 Transmembrane protein 170A/B/YPR153W-like [PTHR22779] (2-99)